Protein AF-A0A1E1KPU0-F1 (afdb_monomer)

Secondary structure (DSSP, 8-state):
--PPPTTSSPEE-GGGS---SSEE-TTSHHHHTT---PPPHHHHHHHHT--S--SSPPPEEEGGGTEEEESSS--SEEEEETTEEEEEEE---S--HHHHTTT--HHHHHHHHHHHHHHHHHHHH-EE-TTS--BSBTTTB----GGGTT---PPBSSHHHHHHHHHHHHTT-

Foldseek 3Di:
DDDDDLVPQAEDDLVPDDDDQKDAQCVDPLNVVPDDDDDDPVSQCVQQVDPDPDVFRPWGDDVVSQKIKGQDDDANMWHDDDPGIIGIDGNDPDDDCVVCVVVDDPVVVVVVVVVVVVVVVSVVSHDYDPVQDWADPSVQAHHCDPVCVPPHDGIGRDDVVVVVVVVVVVVVD

Radius of gyration: 20.0 Å; Cα contacts (8 Å, |Δi|>4): 164; chains: 1; bounding box: 39×50×46 Å

pLDDT: mean 76.37, std 12.46, range [38.19, 97.0]

Structure (mmCIF, N/CA/C/O backbone):
data_AF-A0A1E1KPU0-F1
#
_entry.id   AF-A0A1E1KPU0-F1
#
loop_
_atom_site.group_PDB
_atom_site.id
_atom_site.type_symbol
_atom_site.label_atom_id
_atom_site.label_alt_id
_atom_site.label_comp_id
_atom_site.label_asym_id
_atom_site.label_entity_id
_atom_site.label_seq_id
_atom_site.pdbx_PDB_ins_code
_atom_site.Cartn_x
_atom_site.Cartn_y
_atom_site.Cartn_z
_atom_site.occupancy
_atom_site.B_iso_or_equiv
_atom_site.auth_seq_id
_atom_site.auth_comp_id
_atom_site.auth_asym_id
_atom_site.auth_atom_id
_atom_site.pdbx_PDB_model_num
ATOM 1 N N . MET A 1 1 ? -1.747 28.984 -9.959 1.00 38.19 1 MET A N 1
ATOM 2 C CA . MET A 1 1 ? -1.905 27.692 -9.262 1.00 38.19 1 MET A CA 1
ATOM 3 C C . MET A 1 1 ? -2.809 27.941 -8.073 1.00 38.19 1 MET A C 1
ATOM 5 O O . MET A 1 1 ? -2.359 28.481 -7.074 1.00 38.19 1 MET A O 1
ATOM 9 N N . SER A 1 2 ? -4.104 27.709 -8.256 1.00 44.03 2 SER A N 1
ATOM 10 C CA . SER A 1 2 ? -5.133 27.865 -7.229 1.00 44.03 2 SER A CA 1
ATOM 11 C C . SER A 1 2 ? -5.013 26.704 -6.245 1.00 44.03 2 SER A C 1
ATOM 13 O O . SER A 1 2 ? -5.314 25.570 -6.609 1.00 44.03 2 SER A O 1
ATOM 15 N N . GLY A 1 3 ? -4.507 26.974 -5.041 1.00 47.03 3 GLY A N 1
ATOM 16 C CA . GLY A 1 3 ? -4.603 26.023 -3.937 1.00 47.03 3 GLY A CA 1
ATOM 17 C C . GLY A 1 3 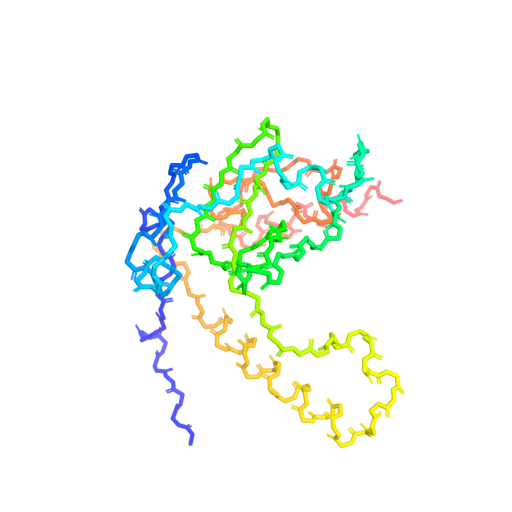? -6.076 25.802 -3.610 1.00 47.03 3 GLY A C 1
ATOM 18 O O . GLY A 1 3 ? -6.834 26.770 -3.558 1.00 47.03 3 GLY A O 1
ATOM 19 N N . LEU A 1 4 ? -6.480 24.542 -3.461 1.00 49.47 4 LEU A N 1
ATOM 20 C CA . LEU A 1 4 ? -7.796 24.199 -2.929 1.00 49.47 4 LEU A CA 1
ATOM 21 C C . LEU A 1 4 ? -7.944 24.852 -1.547 1.00 49.47 4 LEU A C 1
ATOM 23 O O . LEU A 1 4 ? -7.010 24.824 -0.742 1.00 49.47 4 LEU A O 1
ATOM 27 N N . ASP A 1 5 ? -9.091 25.482 -1.304 1.00 53.84 5 ASP A N 1
ATOM 28 C CA . ASP A 1 5 ? -9.437 26.065 -0.008 1.00 53.84 5 ASP A CA 1
ATOM 29 C C . ASP A 1 5 ? -9.376 24.945 1.058 1.00 53.84 5 ASP A C 1
ATOM 31 O O . ASP A 1 5 ? -9.842 23.835 0.786 1.00 53.84 5 ASP A O 1
ATOM 35 N N . PRO A 1 6 ? -8.802 25.151 2.261 1.00 54.22 6 PRO A N 1
ATOM 36 C CA . PRO A 1 6 ? -8.731 24.116 3.299 1.00 54.22 6 PRO A CA 1
ATOM 37 C C . PRO A 1 6 ? -10.072 23.455 3.673 1.00 54.22 6 PRO A C 1
ATOM 39 O O . PRO A 1 6 ? -10.069 22.398 4.310 1.00 54.22 6 PRO A O 1
ATOM 42 N N . GLN A 1 7 ? -11.205 24.071 3.317 1.00 58.50 7 GLN A N 1
ATOM 43 C CA . GLN A 1 7 ? -12.557 23.516 3.461 1.00 58.50 7 GLN A CA 1
ATOM 44 C C . GLN A 1 7 ? -12.932 22.476 2.382 1.00 58.50 7 GLN A C 1
ATOM 46 O O . GLN A 1 7 ? -13.792 21.646 2.648 1.00 58.50 7 GLN A O 1
ATOM 51 N N . ASP A 1 8 ? -12.259 22.454 1.226 1.00 68.25 8 ASP A N 1
ATOM 52 C CA . ASP A 1 8 ? -12.560 21.559 0.089 1.00 68.25 8 ASP A CA 1
ATOM 53 C C . ASP A 1 8 ? -11.699 20.282 0.059 1.00 68.25 8 ASP A C 1
ATOM 55 O O . ASP A 1 8 ? -11.773 19.476 -0.870 1.00 68.25 8 ASP A O 1
ATOM 59 N N . SER A 1 9 ? -10.845 20.080 1.063 1.00 74.00 9 SER A N 1
ATOM 60 C CA . SER A 1 9 ? -10.018 18.875 1.147 1.00 74.00 9 SER A CA 1
ATOM 61 C C . SER A 1 9 ? -10.877 17.631 1.423 1.00 74.00 9 SER A C 1
ATOM 63 O O . SER A 1 9 ? -11.695 17.663 2.345 1.00 74.00 9 SER A O 1
ATOM 65 N N . PRO A 1 10 ? -10.680 16.518 0.691 1.00 82.81 10 PRO A N 1
ATOM 66 C CA . PRO A 1 10 ? -11.481 15.316 0.878 1.00 82.81 10 PRO A CA 1
ATOM 67 C C . PRO A 1 10 ? -11.325 14.760 2.298 1.00 82.81 10 PRO A C 1
ATOM 69 O O . PRO A 1 10 ? -10.209 14.562 2.796 1.00 82.81 10 PRO A O 1
ATOM 72 N N . LEU A 1 11 ? -12.465 14.501 2.940 1.00 84.06 11 LEU A N 1
ATOM 73 C CA . LEU A 1 11 ? -12.522 13.849 4.240 1.00 84.06 11 LEU A CA 1
ATOM 74 C C . LEU A 1 11 ? -12.368 12.340 4.070 1.00 84.06 11 LEU A C 1
ATOM 76 O O . LEU A 1 11 ? -13.003 11.719 3.220 1.00 84.06 11 LEU A O 1
ATOM 80 N N . LEU A 1 12 ? -11.523 11.749 4.905 1.00 80.38 12 LEU A N 1
ATOM 81 C CA . LEU A 1 12 ? -11.397 10.309 5.040 1.00 80.38 12 LEU A CA 1
ATOM 82 C C . LEU A 1 12 ? -12.239 9.867 6.235 1.00 80.38 12 LEU A C 1
ATOM 84 O O . LEU A 1 12 ? -11.812 10.026 7.378 1.00 80.38 12 LEU A O 1
ATOM 88 N N . ILE A 1 13 ? -13.419 9.313 5.961 1.00 80.12 13 ILE A N 1
ATOM 89 C CA . ILE A 1 13 ? -14.349 8.817 6.979 1.00 80.12 13 ILE A CA 1
ATOM 90 C C . ILE A 1 13 ? -14.197 7.289 7.055 1.00 80.12 13 ILE A C 1
ATOM 92 O O . ILE A 1 13 ? -14.563 6.598 6.102 1.00 80.12 13 ILE A O 1
ATOM 96 N N . PRO A 1 14 ? -13.632 6.727 8.143 1.00 75.75 14 PRO A N 1
ATOM 97 C CA . PRO A 1 14 ? -13.406 5.285 8.254 1.00 75.75 14 PRO A CA 1
ATOM 98 C C . PRO A 1 14 ? -14.677 4.446 8.112 1.00 75.75 14 PRO A C 1
ATOM 100 O O . PRO A 1 14 ? -14.619 3.362 7.541 1.00 75.75 14 PRO A O 1
ATOM 103 N N . ASP A 1 15 ? -15.816 4.964 8.573 1.00 77.12 15 ASP A N 1
ATOM 104 C CA . ASP A 1 15 ? -17.107 4.268 8.532 1.00 77.12 15 ASP A CA 1
ATOM 105 C C . ASP A 1 15 ? -17.671 4.118 7.111 1.00 77.12 15 ASP A C 1
ATOM 107 O O . ASP A 1 15 ? -18.485 3.232 6.854 1.00 77.12 15 ASP A O 1
ATOM 111 N N . GLU A 1 16 ? -17.214 4.942 6.165 1.00 79.25 16 GLU A N 1
ATOM 112 C CA . GLU A 1 16 ? -17.554 4.805 4.744 1.00 79.25 16 GLU A CA 1
ATOM 113 C C . GLU A 1 16 ? -16.692 3.747 4.042 1.00 79.25 16 GLU A C 1
ATOM 115 O O . GLU A 1 16 ? -16.936 3.393 2.884 1.00 79.25 16 GLU A O 1
ATOM 120 N N . LEU A 1 17 ? -15.669 3.219 4.724 1.00 78.00 17 LEU A N 1
ATOM 121 C CA . LEU A 1 17 ? -14.845 2.160 4.173 1.00 78.00 17 LEU A CA 1
ATOM 122 C C . LEU A 1 17 ? -15.550 0.810 4.306 1.00 78.00 17 LEU A C 1
ATOM 124 O O . LEU A 1 17 ? -16.115 0.486 5.352 1.00 78.00 17 LEU A O 1
ATOM 128 N N . PRO A 1 18 ? -15.459 -0.048 3.282 1.00 77.81 18 PRO A N 1
ATOM 129 C CA . PRO A 1 18 ? -16.038 -1.373 3.386 1.00 77.81 18 PRO A CA 1
ATOM 130 C C . PRO A 1 18 ? -15.309 -2.193 4.469 1.00 77.81 18 PRO A C 1
ATOM 132 O O . PRO A 1 18 ? -14.077 -2.237 4.495 1.00 77.81 18 PRO A O 1
ATOM 135 N N . SER A 1 19 ? -16.068 -2.839 5.360 1.00 75.81 19 SER A N 1
ATOM 136 C CA . SER A 1 19 ? -15.556 -3.436 6.608 1.00 75.81 19 SER A CA 1
ATOM 137 C C . SER A 1 19 ? -15.636 -4.965 6.684 1.00 75.81 19 SER A C 1
ATOM 139 O O . SER A 1 19 ? -15.102 -5.561 7.617 1.00 75.81 19 SER A O 1
ATOM 141 N N . ALA A 1 20 ? -16.285 -5.622 5.720 1.00 79.38 20 ALA A N 1
ATOM 142 C CA . ALA A 1 20 ? -16.424 -7.075 5.725 1.00 79.38 20 ALA A CA 1
ATOM 143 C C . ALA A 1 20 ? -15.082 -7.795 5.485 1.00 79.38 20 ALA A C 1
ATOM 145 O O . ALA A 1 20 ? -14.219 -7.323 4.741 1.00 79.38 20 ALA A O 1
ATOM 146 N N . ASP A 1 21 ? -14.934 -8.985 6.077 1.00 73.62 21 ASP A N 1
ATOM 147 C CA . ASP A 1 21 ? -13.731 -9.826 5.944 1.00 73.62 21 ASP A CA 1
ATOM 148 C C . ASP A 1 21 ? -13.441 -10.233 4.493 1.00 73.62 21 ASP A C 1
ATOM 150 O O . ASP A 1 21 ? -12.287 -10.449 4.117 1.00 73.62 21 ASP A O 1
ATOM 154 N N . ASN A 1 22 ? -14.493 -10.330 3.678 1.00 78.44 22 ASN A N 1
ATOM 155 C CA . ASN A 1 22 ? -14.416 -10.672 2.267 1.00 78.44 22 ASN A CA 1
ATOM 156 C C . ASN A 1 22 ? -15.317 -9.730 1.477 1.00 78.44 22 ASN A C 1
ATOM 158 O O . ASN A 1 22 ? -16.516 -9.652 1.745 1.00 78.44 22 ASN A O 1
ATOM 162 N N . ILE A 1 23 ? -14.749 -9.037 0.494 1.00 82.00 23 ILE A N 1
ATOM 163 C CA . ILE A 1 23 ? -15.488 -8.106 -0.360 1.00 82.00 23 ILE A CA 1
ATOM 164 C C . ILE A 1 23 ? -15.066 -8.309 -1.799 1.00 82.00 23 ILE A C 1
ATOM 166 O O . ILE A 1 23 ? -13.885 -8.472 -2.094 1.00 82.00 23 ILE A O 1
ATOM 170 N N . THR A 1 24 ? -16.047 -8.285 -2.695 1.00 81.50 24 THR A N 1
ATOM 171 C CA . THR A 1 24 ? -15.839 -8.311 -4.140 1.00 81.50 24 THR A CA 1
ATOM 172 C C . THR A 1 24 ? -16.589 -7.144 -4.763 1.00 81.50 24 THR A C 1
ATOM 174 O O . THR A 1 24 ? -17.798 -7.019 -4.579 1.00 81.50 24 THR A O 1
ATOM 177 N N . PHE A 1 25 ? -15.879 -6.301 -5.507 1.00 82.12 25 PHE A N 1
ATOM 178 C CA . PHE A 1 25 ? -16.462 -5.175 -6.232 1.00 82.12 25 PHE A CA 1
ATOM 179 C C . PHE A 1 25 ? -16.861 -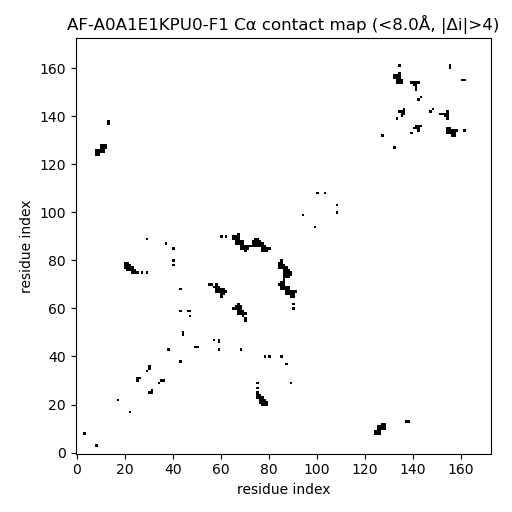5.641 -7.636 1.00 82.12 25 PHE A C 1
ATOM 181 O O . PHE A 1 25 ? -16.078 -5.570 -8.589 1.00 82.12 25 PHE A O 1
ATOM 188 N N . LEU A 1 26 ? -18.066 -6.208 -7.739 1.00 82.94 26 LEU A N 1
ATOM 189 C CA . LEU A 1 26 ? -18.598 -6.818 -8.968 1.00 82.94 26 LEU A CA 1
ATOM 190 C C . LEU A 1 26 ? -18.837 -5.809 -10.103 1.00 82.94 26 LEU A C 1
ATOM 192 O O . LEU A 1 26 ? -18.947 -6.193 -11.262 1.00 82.94 26 LEU A O 1
ATOM 196 N N . ASP A 1 27 ? -18.898 -4.524 -9.776 1.00 79.75 27 ASP A N 1
ATOM 197 C CA . ASP A 1 27 ? -19.019 -3.399 -10.702 1.00 79.75 27 ASP A CA 1
ATOM 198 C C . ASP A 1 27 ? -17.686 -3.011 -11.370 1.00 79.75 27 ASP A C 1
ATOM 200 O O . ASP A 1 27 ? -17.655 -2.188 -12.285 1.00 79.75 27 ASP A O 1
ATOM 204 N N . THR A 1 28 ? -16.567 -3.614 -10.958 1.00 77.62 28 THR A N 1
ATOM 205 C CA . THR A 1 28 ? -15.254 -3.280 -11.516 1.00 77.62 28 THR A CA 1
ATOM 206 C C . THR A 1 28 ? -15.059 -3.781 -12.948 1.00 77.62 28 THR A C 1
ATOM 208 O O . THR A 1 28 ? -15.657 -4.757 -13.416 1.00 77.62 28 THR A O 1
ATOM 211 N N . SER A 1 29 ? -14.129 -3.133 -13.659 1.00 73.00 29 SER A N 1
ATOM 212 C CA . SER A 1 29 ? -13.742 -3.486 -15.032 1.00 73.00 29 SER A CA 1
ATOM 213 C C . SER A 1 29 ? -13.242 -4.930 -15.193 1.00 73.00 29 SER A C 1
ATOM 215 O O . SER A 1 29 ? -13.222 -5.451 -16.306 1.00 73.00 29 SER A O 1
ATOM 217 N N . PHE A 1 30 ? -12.848 -5.584 -14.095 1.00 75.56 30 PHE A N 1
ATOM 218 C CA . PHE A 1 30 ? -12.462 -6.991 -14.068 1.00 75.56 30 PHE A CA 1
ATOM 219 C C . PHE A 1 30 ? -13.648 -7.919 -14.379 1.00 75.56 30 PHE A C 1
ATOM 221 O O . PHE A 1 30 ? -13.536 -8.777 -15.253 1.00 75.56 30 PHE A O 1
ATOM 228 N N . PHE A 1 31 ? -14.791 -7.721 -13.713 1.00 80.19 31 PHE A N 1
ATOM 229 C CA . PHE A 1 31 ? -15.972 -8.586 -13.847 1.00 80.19 31 PHE A CA 1
ATOM 230 C C . PHE A 1 31 ? -16.796 -8.266 -15.094 1.00 80.19 31 PHE A C 1
ATOM 232 O O . PHE A 1 31 ? -17.352 -9.163 -15.726 1.00 80.19 31 PHE A O 1
ATOM 239 N N . THR A 1 32 ? -16.807 -7.001 -15.519 1.00 76.44 32 THR A N 1
ATOM 240 C CA . THR A 1 32 ? -17.510 -6.581 -16.744 1.00 76.44 32 THR A CA 1
ATOM 241 C C . THR A 1 32 ? -16.857 -7.102 -18.032 1.00 76.44 32 THR A C 1
ATOM 243 O O . THR A 1 32 ? -17.510 -7.140 -19.070 1.00 76.44 32 THR A O 1
ATOM 246 N N . LYS A 1 33 ? -15.600 -7.572 -17.981 1.00 72.50 33 LYS A N 1
ATOM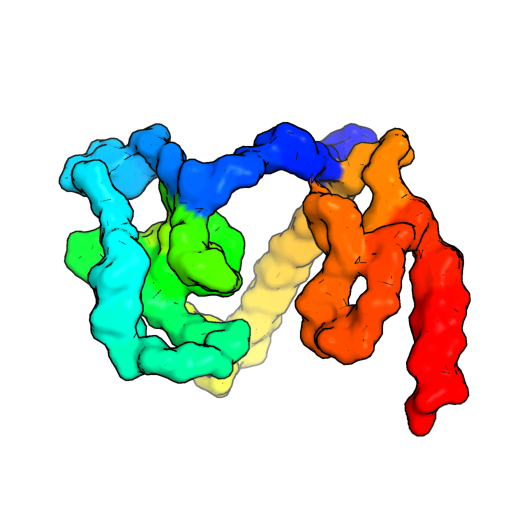 247 C CA . LYS A 1 33 ? -14.859 -8.157 -19.117 1.00 72.50 33 LYS A CA 1
ATOM 248 C C . LYS A 1 33 ? -14.903 -9.700 -19.166 1.00 72.50 33 LYS A C 1
ATOM 250 O O . LYS A 1 33 ? -13.942 -10.320 -19.614 1.00 72.50 33 LYS A O 1
ATOM 255 N N . HIS A 1 34 ? -16.011 -10.314 -18.737 1.00 60.50 34 HIS A N 1
ATOM 256 C CA . HIS A 1 34 ? -16.265 -11.771 -18.767 1.00 60.50 34 HIS A CA 1
ATOM 257 C C . HIS A 1 34 ? -15.373 -12.632 -17.850 1.00 60.50 34 HIS A C 1
ATOM 259 O O . HIS A 1 34 ? -14.959 -13.727 -18.230 1.00 60.50 34 HIS A O 1
ATOM 265 N N . ARG A 1 35 ? -15.079 -12.176 -16.626 1.00 70.06 35 ARG A N 1
ATOM 266 C CA . ARG A 1 35 ? -14.407 -13.007 -15.610 1.00 70.06 35 ARG A CA 1
ATOM 267 C C . ARG A 1 35 ? -15.362 -13.318 -14.465 1.00 70.06 35 ARG A C 1
ATOM 269 O O . ARG A 1 35 ? -15.886 -12.408 -13.837 1.00 70.06 35 ARG A O 1
ATOM 276 N N . GLU A 1 36 ? -15.581 -14.607 -14.209 1.00 74.19 36 GLU A N 1
ATOM 277 C CA . GLU A 1 36 ? -16.626 -15.075 -13.284 1.00 74.19 36 GLU A CA 1
ATOM 278 C C . GLU A 1 36 ? -16.210 -15.015 -11.810 1.00 74.19 36 GLU A C 1
ATOM 280 O O . GLU A 1 36 ? -17.057 -14.855 -10.935 1.00 74.19 36 GLU A O 1
ATOM 285 N N . ARG A 1 37 ? -14.908 -15.140 -11.514 1.00 83.19 37 ARG A N 1
ATOM 286 C CA . ARG A 1 37 ? -14.402 -15.157 -10.136 1.00 83.19 37 ARG A CA 1
ATOM 287 C C . ARG A 1 37 ? -12.949 -14.710 -10.022 1.00 83.19 37 ARG A C 1
ATOM 289 O O . ARG A 1 37 ? -12.165 -14.833 -10.963 1.00 83.19 37 ARG A O 1
ATOM 296 N N . LEU A 1 38 ? -12.595 -14.239 -8.831 1.00 84.00 38 LEU A N 1
ATOM 297 C CA . LEU A 1 38 ? -11.207 -14.051 -8.415 1.00 84.00 38 LEU A CA 1
ATOM 298 C C . LEU A 1 38 ? -10.562 -15.422 -8.108 1.00 84.00 38 LEU A C 1
ATOM 300 O O . LEU A 1 38 ? -11.283 -16.375 -7.780 1.00 84.00 38 LEU A O 1
ATOM 304 N N . PRO A 1 39 ? -9.227 -15.553 -8.219 1.00 84.38 39 PRO A N 1
ATOM 305 C CA . PRO A 1 39 ? -8.511 -16.723 -7.719 1.00 84.38 39 PRO A CA 1
ATOM 306 C C . PRO A 1 39 ? -8.811 -16.965 -6.243 1.00 84.38 39 PRO A C 1
ATOM 308 O O . PRO A 1 39 ? -8.996 -16.026 -5.480 1.00 84.38 39 PRO A O 1
ATOM 311 N N . THR A 1 40 ? -8.841 -18.221 -5.832 1.00 83.81 40 THR A N 1
ATOM 312 C CA . THR A 1 40 ? -8.983 -18.608 -4.430 1.00 83.81 40 THR A CA 1
ATOM 313 C C . THR A 1 40 ? -7.654 -18.447 -3.685 1.00 83.81 40 THR A C 1
ATOM 315 O O . THR A 1 40 ? -6.584 -18.496 -4.300 1.00 83.81 40 THR A O 1
ATOM 318 N N . PRO A 1 41 ? -7.675 -18.342 -2.344 1.00 80.06 41 PRO A N 1
ATOM 319 C CA . PRO A 1 41 ? -6.449 -18.350 -1.550 1.00 80.06 41 PRO A CA 1
ATOM 320 C C . PRO A 1 41 ? -5.546 -19.563 -1.810 1.00 80.06 41 PRO A C 1
ATOM 322 O O . PRO A 1 41 ? -4.326 -19.431 -1.788 1.00 80.06 41 PRO A O 1
ATOM 325 N N . ALA A 1 42 ? -6.128 -20.734 -2.093 1.00 80.62 42 ALA A N 1
ATOM 326 C CA . ALA A 1 42 ? -5.377 -21.943 -2.427 1.00 80.62 42 ALA A CA 1
ATOM 327 C C . ALA A 1 42 ? -4.628 -21.806 -3.765 1.00 80.62 42 ALA A C 1
ATOM 329 O O . ALA A 1 42 ? -3.426 -22.051 -3.803 1.00 80.62 42 ALA A O 1
ATOM 330 N N . GLU A 1 43 ? -5.304 -21.326 -4.817 1.00 83.19 43 GLU A N 1
ATOM 331 C CA . GLU A 1 43 ? -4.692 -21.054 -6.131 1.00 83.19 43 GLU A CA 1
ATOM 332 C C . GLU A 1 43 ? -3.567 -20.003 -6.018 1.00 83.19 43 GLU A C 1
ATOM 334 O O . GLU A 1 43 ? -2.531 -20.117 -6.669 1.00 83.19 43 GLU A O 1
ATOM 339 N N . ILE A 1 44 ? -3.729 -18.995 -5.150 1.00 80.62 44 ILE A N 1
ATOM 340 C CA . ILE A 1 44 ? -2.686 -17.992 -4.879 1.00 80.62 44 ILE A CA 1
ATOM 341 C C . ILE A 1 44 ? -1.496 -18.600 -4.143 1.00 80.62 44 ILE A C 1
ATOM 343 O O . ILE A 1 44 ? -0.358 -18.288 -4.483 1.00 80.62 44 ILE A O 1
ATOM 347 N N . ARG A 1 45 ? -1.732 -19.447 -3.135 1.00 75.06 45 ARG A N 1
ATOM 348 C CA . ARG A 1 45 ? -0.657 -20.112 -2.384 1.00 75.06 45 ARG A CA 1
ATOM 349 C C . ARG A 1 45 ? 0.165 -21.037 -3.277 1.00 75.06 45 ARG A C 1
ATOM 351 O O . ARG A 1 45 ? 1.389 -21.012 -3.188 1.00 75.06 45 ARG A O 1
ATOM 358 N N . GLU A 1 46 ? -0.498 -21.787 -4.152 1.00 81.62 46 GLU A N 1
ATOM 359 C CA . GLU A 1 46 ? 0.158 -22.628 -5.155 1.00 81.62 46 GLU A CA 1
ATOM 360 C C . GLU A 1 46 ? 1.008 -21.785 -6.116 1.00 81.62 46 GLU A C 1
ATOM 362 O O . GLU A 1 46 ? 2.197 -22.051 -6.280 1.00 81.62 46 GLU A O 1
ATOM 367 N N . ALA A 1 47 ? 0.443 -20.705 -6.667 1.00 80.44 47 ALA A N 1
ATOM 368 C CA . ALA A 1 47 ? 1.157 -19.805 -7.574 1.00 80.44 47 ALA A CA 1
ATOM 369 C C . ALA A 1 47 ? 2.298 -19.018 -6.897 1.00 80.44 47 ALA A C 1
ATOM 371 O O . ALA A 1 47 ? 3.269 -18.653 -7.557 1.00 80.44 47 ALA A O 1
ATOM 372 N N . ALA A 1 48 ? 2.202 -18.752 -5.590 1.00 75.31 48 ALA A N 1
ATOM 373 C CA . ALA A 1 48 ? 3.245 -18.074 -4.826 1.00 75.31 48 ALA A CA 1
ATOM 374 C C . ALA A 1 48 ? 4.477 -18.960 -4.594 1.00 75.31 48 ALA A C 1
ATOM 376 O O . ALA A 1 48 ? 5.574 -18.428 -4.474 1.00 75.31 48 ALA A O 1
ATOM 377 N N . GLY A 1 49 ? 4.314 -20.284 -4.485 1.00 69.88 49 GLY A N 1
ATOM 378 C CA . GLY A 1 49 ? 5.424 -21.221 -4.278 1.00 69.88 49 GLY A CA 1
ATOM 379 C C . GLY A 1 49 ? 6.152 -21.111 -2.926 1.00 69.88 49 GLY A C 1
ATOM 380 O O . GLY A 1 49 ? 7.245 -21.656 -2.788 1.00 69.88 49 GLY A O 1
ATOM 381 N N . PHE A 1 50 ? 5.586 -20.426 -1.920 1.00 66.12 50 PHE A N 1
ATOM 382 C CA . PHE A 1 50 ? 6.224 -20.238 -0.606 1.00 66.12 50 PHE A CA 1
ATOM 383 C C . PHE A 1 50 ? 5.301 -20.624 0.564 1.00 66.12 50 PHE A C 1
ATOM 385 O O . PHE A 1 50 ? 4.234 -20.040 0.747 1.00 66.12 50 PHE A O 1
ATOM 392 N N . GLU A 1 51 ? 5.759 -21.544 1.423 1.00 55.97 51 GLU A N 1
ATOM 393 C CA . GLU A 1 51 ? 5.039 -22.005 2.630 1.00 55.97 51 GLU A CA 1
ATOM 394 C C . GLU A 1 51 ? 5.430 -21.251 3.927 1.00 55.97 51 GLU A C 1
ATOM 396 O O . GLU A 1 51 ? 4.930 -21.545 5.012 1.00 55.97 51 GLU A O 1
ATOM 401 N N . GLY A 1 52 ? 6.315 -20.249 3.849 1.00 56.66 52 GLY A N 1
ATOM 402 C CA . GLY A 1 52 ? 6.894 -19.571 5.020 1.00 56.66 52 GLY A CA 1
ATOM 403 C C . GLY A 1 52 ? 6.151 -18.324 5.540 1.00 56.66 52 GLY A C 1
ATOM 404 O O . GLY A 1 52 ? 5.333 -17.701 4.856 1.00 56.66 52 GLY A O 1
ATOM 405 N N . LYS A 1 53 ? 6.505 -17.892 6.765 1.00 55.47 53 LYS A N 1
ATOM 406 C CA . LYS A 1 53 ? 6.159 -16.572 7.337 1.00 55.47 53 LYS A CA 1
ATOM 407 C C . LYS A 1 53 ? 7.063 -15.475 6.752 1.00 55.47 53 LYS A C 1
ATOM 409 O O . LYS A 1 53 ? 7.885 -14.899 7.455 1.00 55.47 53 LYS A O 1
ATOM 414 N N . ILE A 1 54 ? 6.941 -15.190 5.460 1.00 56.59 54 ILE A N 1
ATOM 415 C CA . ILE A 1 54 ? 7.593 -14.008 4.882 1.00 56.59 54 ILE A CA 1
ATOM 416 C C . ILE A 1 54 ? 6.725 -12.794 5.219 1.00 56.59 54 ILE A C 1
ATOM 418 O O . ILE A 1 54 ? 5.544 -12.764 4.875 1.00 56.59 54 ILE A O 1
ATOM 422 N N . TRP A 1 55 ? 7.303 -11.801 5.900 1.00 49.81 55 TRP A N 1
ATOM 423 C CA . TRP A 1 55 ? 6.579 -10.613 6.374 1.00 49.81 55 TRP A CA 1
ATOM 424 C C . TRP A 1 55 ? 6.053 -9.724 5.228 1.00 49.81 55 TRP A C 1
ATOM 426 O O . TRP A 1 55 ? 5.180 -8.892 5.446 1.00 49.81 55 TRP A O 1
ATOM 436 N N . ARG A 1 56 ? 6.527 -9.934 3.992 1.00 57.44 56 ARG A N 1
ATOM 437 C CA . ARG A 1 56 ? 6.028 -9.321 2.749 1.00 57.44 56 ARG A CA 1
ATOM 438 C C . ARG A 1 56 ? 6.273 -10.271 1.572 1.00 57.44 56 ARG A C 1
ATOM 440 O O . ARG A 1 56 ? 7.360 -10.239 0.999 1.00 57.44 56 ARG A O 1
ATOM 447 N N . PRO A 1 57 ? 5.333 -11.167 1.245 1.00 65.06 57 PRO A N 1
ATOM 448 C CA . PRO A 1 57 ? 5.526 -12.074 0.125 1.00 65.06 57 PRO A CA 1
ATOM 449 C C . PRO A 1 57 ? 5.597 -11.275 -1.188 1.00 65.06 57 PRO A C 1
ATOM 451 O O . PRO A 1 57 ? 4.923 -10.242 -1.303 1.00 65.06 57 PRO A O 1
ATOM 454 N N . PRO A 1 58 ? 6.387 -11.729 -2.177 1.00 69.00 58 PRO A N 1
ATOM 455 C CA . PRO A 1 58 ? 6.393 -11.110 -3.494 1.00 69.00 58 PRO A CA 1
ATOM 456 C C . PRO A 1 58 ? 4.974 -11.135 -4.094 1.00 69.00 58 PRO A C 1
ATOM 458 O O . PRO A 1 58 ? 4.235 -12.101 -3.876 1.00 69.00 58 PRO A O 1
ATOM 461 N N . PRO A 1 59 ? 4.557 -10.084 -4.822 1.00 75.69 59 PRO A N 1
ATOM 462 C CA . PRO A 1 59 ? 3.298 -10.090 -5.556 1.00 75.69 59 PRO A CA 1
ATOM 463 C C . PRO A 1 59 ? 3.170 -11.310 -6.471 1.00 75.69 59 PRO A C 1
ATOM 465 O O . PRO A 1 59 ? 4.115 -11.652 -7.178 1.00 75.69 59 PRO A O 1
ATOM 468 N N . VAL A 1 60 ? 1.986 -11.919 -6.504 1.00 82.75 60 VAL A N 1
ATOM 469 C CA . VAL A 1 60 ? 1.696 -13.050 -7.393 1.00 82.75 60 VAL A CA 1
ATOM 470 C C . VAL A 1 60 ? 0.996 -12.525 -8.635 1.00 82.75 60 VAL A C 1
ATOM 472 O O . VAL A 1 60 ? -0.043 -11.870 -8.534 1.00 82.75 60 VAL A O 1
ATOM 475 N N . SER A 1 61 ? 1.549 -12.792 -9.814 1.00 82.81 61 SER A N 1
ATOM 476 C CA . SER A 1 61 ? 0.930 -12.419 -11.083 1.00 82.81 61 SER A CA 1
ATOM 477 C C . SER A 1 61 ? 0.122 -13.582 -11.661 1.00 82.81 61 SER A C 1
ATOM 479 O O . SER A 1 61 ? 0.555 -14.730 -11.673 1.00 82.81 61 SER A O 1
ATOM 481 N N . PHE A 1 62 ? -1.053 -13.264 -12.196 1.00 81.69 62 PHE A N 1
ATOM 482 C CA . PHE A 1 62 ? -1.875 -14.155 -13.008 1.00 81.69 62 PHE A CA 1
ATOM 483 C C . PHE A 1 62 ? -2.069 -13.502 -14.385 1.00 81.69 62 PHE A C 1
ATOM 485 O O . PHE A 1 62 ? -3.081 -12.830 -14.610 1.00 81.69 62 PHE A O 1
ATOM 492 N N . PRO A 1 63 ? -1.114 -13.662 -15.322 1.00 82.81 63 PRO A N 1
ATOM 493 C CA . PRO A 1 63 ? -1.175 -13.006 -16.631 1.00 82.81 63 PRO A CA 1
ATOM 494 C C . PRO A 1 63 ? -2.425 -13.378 -17.439 1.00 82.81 63 PRO A C 1
ATOM 496 O O . PRO A 1 63 ? -3.067 -12.508 -18.020 1.00 82.81 63 PRO A O 1
ATOM 499 N N . SER A 1 64 ? -2.852 -14.646 -17.388 1.00 79.88 64 SER A N 1
ATOM 500 C CA . SER A 1 64 ? -4.106 -15.112 -18.010 1.00 79.88 64 SER A CA 1
ATOM 501 C C . SER A 1 64 ? -5.347 -14.398 -17.460 1.00 79.88 64 SER A C 1
ATOM 503 O O . SER A 1 64 ? -6.370 -14.276 -18.146 1.00 79.88 64 SER A O 1
ATOM 505 N N . LEU A 1 65 ? -5.251 -13.881 -16.232 1.00 75.88 65 LEU A N 1
ATOM 506 C CA . LEU A 1 65 ? -6.295 -13.129 -15.549 1.00 75.88 65 LEU A CA 1
ATOM 507 C C . LEU A 1 65 ? -6.134 -11.606 -15.647 1.00 75.88 65 LEU A C 1
ATOM 509 O O . LEU A 1 65 ? -7.040 -10.883 -15.237 1.00 75.88 65 LEU A O 1
ATOM 513 N N . ASN A 1 66 ? -5.039 -11.113 -16.234 1.00 75.06 66 ASN A N 1
ATOM 514 C CA . ASN A 1 66 ? -4.615 -9.712 -16.146 1.00 75.06 66 ASN A CA 1
ATOM 515 C C . ASN A 1 66 ? -4.688 -9.170 -14.703 1.00 75.06 66 ASN A C 1
ATOM 517 O O . ASN A 1 66 ? -5.176 -8.070 -14.430 1.00 75.06 66 ASN A O 1
ATOM 521 N N . LEU A 1 67 ? -4.275 -10.011 -13.759 1.00 79.12 67 LEU A N 1
ATOM 522 C CA . LEU A 1 67 ? -4.480 -9.802 -12.336 1.00 79.12 67 LEU A CA 1
ATOM 523 C C . LEU A 1 67 ? -3.144 -9.910 -11.613 1.00 79.12 67 LEU A C 1
ATOM 525 O O . LEU A 1 67 ? -2.351 -10.809 -11.889 1.00 79.12 67 LEU A O 1
ATOM 529 N N . ILE A 1 68 ? -2.912 -9.011 -10.664 1.00 79.00 68 ILE A N 1
ATOM 530 C CA . ILE A 1 68 ? -1.836 -9.150 -9.690 1.00 79.00 68 ILE A CA 1
ATOM 531 C C . ILE A 1 68 ? -2.457 -9.206 -8.302 1.00 79.00 68 ILE A C 1
ATOM 533 O O . ILE A 1 68 ? -3.340 -8.421 -7.953 1.00 79.00 68 ILE A O 1
ATOM 537 N N . VAL A 1 69 ? -2.012 -10.165 -7.507 1.00 75.19 69 VAL A N 1
ATOM 538 C CA . VAL A 1 69 ? -2.396 -10.291 -6.109 1.00 75.19 69 VAL A CA 1
ATOM 539 C C . VAL A 1 69 ? -1.245 -9.740 -5.289 1.00 75.19 69 VAL A C 1
ATOM 541 O O . VAL A 1 69 ? -0.134 -10.274 -5.309 1.00 75.19 69 VAL A O 1
ATOM 544 N N . LYS A 1 70 ? -1.501 -8.629 -4.597 1.00 72.81 70 LYS A N 1
ATOM 545 C CA . LYS A 1 70 ? -0.554 -8.056 -3.639 1.00 72.81 70 LYS A CA 1
ATOM 546 C C . LYS A 1 70 ? -1.083 -8.228 -2.229 1.00 72.81 70 LYS A C 1
ATOM 548 O O . LYS A 1 70 ? -2.272 -8.399 -1.981 1.00 72.81 70 LYS A O 1
ATOM 553 N N . PHE A 1 71 ? -0.171 -8.067 -1.291 1.00 65.50 71 PHE A N 1
ATOM 554 C CA . PHE A 1 71 ? -0.474 -7.921 0.119 1.00 65.50 71 PHE A CA 1
ATOM 555 C C . PHE A 1 71 ? -0.470 -6.410 0.431 1.00 65.50 71 PHE A C 1
ATOM 557 O O . PHE A 1 71 ? 0.524 -5.873 0.904 1.00 65.50 71 PHE A O 1
ATOM 564 N N . GLY A 1 72 ? -1.524 -5.677 0.038 1.00 48.59 72 GLY A N 1
ATOM 565 C CA . GLY A 1 72 ? -1.648 -4.212 0.239 1.00 48.59 72 GLY A CA 1
ATOM 566 C C . GLY A 1 72 ? -2.587 -3.494 -0.757 1.00 48.59 72 GLY A C 1
ATOM 567 O O . GLY A 1 72 ? -2.866 -4.036 -1.819 1.00 48.59 72 GLY A O 1
ATOM 568 N N . ARG A 1 73 ? -3.108 -2.293 -0.419 1.00 39.84 73 ARG A N 1
ATOM 569 C CA . ARG A 1 73 ? -4.345 -1.668 -0.981 1.00 39.84 73 ARG A CA 1
ATOM 570 C C . ARG A 1 73 ? -4.246 -1.020 -2.386 1.00 39.84 73 ARG A C 1
ATOM 572 O O . ARG A 1 73 ? -3.612 0.015 -2.557 1.00 39.84 73 ARG A O 1
ATOM 579 N N . LYS A 1 74 ? -5.017 -1.581 -3.330 1.00 49.12 74 LYS A N 1
ATOM 580 C CA . LYS A 1 74 ? -5.944 -0.995 -4.346 1.00 49.12 74 LYS A CA 1
ATOM 581 C C . LYS A 1 74 ? -6.696 -2.187 -4.941 1.00 49.12 74 LYS A C 1
ATOM 583 O O . LYS A 1 74 ? -6.035 -3.183 -5.175 1.00 49.12 74 LYS A O 1
ATOM 588 N N . VAL A 1 75 ? -8.028 -2.184 -5.051 1.00 55.81 75 VAL A N 1
ATOM 589 C CA . VAL A 1 75 ? -8.726 -3.457 -4.801 1.00 55.81 75 VAL A CA 1
ATOM 590 C C . VAL A 1 75 ? -9.942 -3.735 -5.701 1.00 55.81 75 VAL A C 1
ATOM 592 O O . VAL A 1 75 ? -10.908 -2.991 -5.661 1.00 55.81 75 VAL A O 1
ATOM 595 N N . TYR A 1 76 ? -9.920 -4.834 -6.464 1.00 62.44 76 TYR A N 1
ATOM 596 C CA . TYR A 1 76 ? -11.099 -5.487 -7.064 1.00 62.44 76 TYR A CA 1
ATOM 597 C C . TYR A 1 76 ? -11.878 -6.335 -6.050 1.00 62.44 76 TYR A C 1
ATOM 599 O O . TYR A 1 76 ? -13.062 -6.615 -6.219 1.00 62.44 76 TYR A O 1
ATOM 607 N N . GLY A 1 77 ? -11.211 -6.728 -4.975 1.00 72.38 77 GLY A N 1
ATOM 608 C CA . GLY A 1 77 ? -11.783 -7.405 -3.824 1.00 72.38 77 GLY A CA 1
ATOM 609 C C . GLY A 1 77 ? -10.682 -7.792 -2.844 1.00 72.38 77 GLY A C 1
ATOM 610 O O . GLY A 1 77 ? -9.496 -7.755 -3.183 1.00 72.38 77 GLY A O 1
ATOM 611 N N . TRP A 1 78 ? -11.039 -8.173 -1.632 1.00 80.88 78 TRP A N 1
ATOM 612 C CA . TRP A 1 78 ? -10.104 -8.809 -0.711 1.00 80.88 78 TRP A CA 1
ATOM 613 C C . TRP A 1 7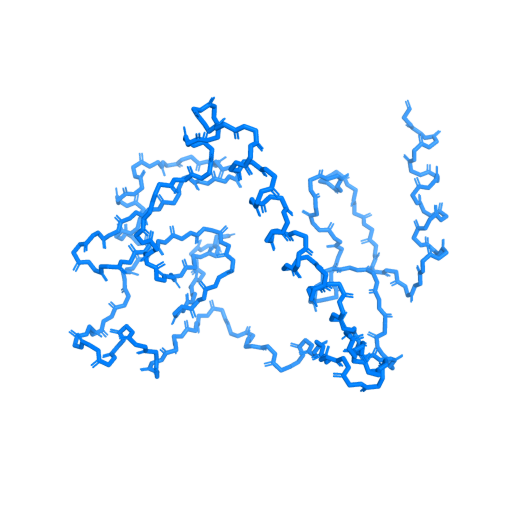8 ? -10.759 -10.004 -0.051 1.00 80.88 78 TRP A C 1
ATOM 615 O O . TRP A 1 78 ? -11.984 -10.083 0.041 1.00 80.88 78 TRP A O 1
ATOM 625 N N . CYS A 1 79 ? -9.930 -10.931 0.410 1.00 80.38 79 CYS A N 1
ATOM 626 C CA . CYS A 1 79 ? -10.386 -12.030 1.242 1.00 80.38 79 CYS A CA 1
ATOM 627 C C . CYS A 1 79 ? -9.384 -12.335 2.349 1.00 80.38 79 CYS A C 1
ATOM 629 O O . CYS A 1 79 ? -8.172 -12.148 2.186 1.00 80.38 79 CYS A O 1
ATOM 631 N N . ARG A 1 80 ? -9.898 -12.843 3.463 1.00 79.38 80 ARG A N 1
ATOM 632 C CA . ARG A 1 80 ? -9.097 -13.273 4.606 1.00 79.38 80 ARG A CA 1
ATOM 633 C C . ARG A 1 80 ? -8.814 -14.776 4.513 1.00 79.38 80 ARG A C 1
ATOM 635 O O . ARG A 1 80 ? -9.745 -15.567 4.410 1.00 79.38 80 ARG A O 1
ATOM 642 N N . ASP A 1 81 ? -7.539 -15.164 4.550 1.00 75.81 81 ASP A N 1
ATOM 643 C CA . ASP A 1 81 ? -7.072 -16.559 4.634 1.00 75.81 81 ASP A CA 1
ATOM 644 C C . ASP A 1 81 ? -6.253 -16.728 5.923 1.00 75.81 81 ASP A C 1
ATOM 646 O O . ASP A 1 81 ? -5.065 -16.393 5.985 1.00 75.81 81 ASP A O 1
ATOM 650 N N . GLY A 1 82 ? -6.920 -17.165 6.996 1.00 80.19 82 GLY A N 1
ATOM 651 C CA . GLY A 1 82 ? -6.351 -17.174 8.347 1.00 80.19 82 GLY A CA 1
ATOM 652 C C . GLY A 1 82 ? -5.941 -15.768 8.807 1.00 80.19 82 GLY A C 1
ATOM 653 O O . GLY A 1 82 ? -6.748 -14.842 8.807 1.00 80.19 82 GLY A O 1
ATOM 654 N N . GLU A 1 83 ? -4.666 -15.595 9.161 1.00 71.50 83 GLU A N 1
ATOM 655 C CA . GLU A 1 83 ? -4.090 -14.308 9.595 1.00 71.50 83 GLU A CA 1
ATOM 656 C C . GLU A 1 83 ? -3.689 -13.381 8.430 1.00 71.50 83 GLU A C 1
ATOM 658 O O . GLU A 1 83 ? -3.134 -12.305 8.650 1.00 71.50 83 GLU A O 1
ATOM 663 N N . LYS A 1 84 ? -3.908 -13.790 7.173 1.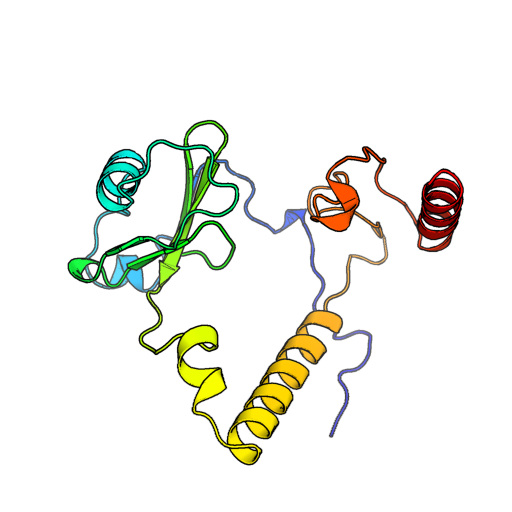00 66.75 84 LYS A N 1
ATOM 664 C CA . LYS A 1 84 ? -3.466 -13.041 5.989 1.00 66.75 84 LYS A CA 1
ATOM 665 C C . LYS A 1 84 ? -4.656 -12.425 5.256 1.00 66.75 84 LYS A C 1
ATOM 667 O O . LYS A 1 84 ? -5.636 -13.107 4.974 1.00 66.75 84 LYS A O 1
ATOM 672 N N . THR A 1 85 ? -4.532 -11.158 4.866 1.00 71.31 85 THR A N 1
ATOM 673 C CA . THR A 1 85 ? -5.468 -10.503 3.939 1.00 71.31 85 THR A CA 1
ATOM 674 C C . THR A 1 85 ? -4.869 -10.495 2.537 1.00 71.31 85 THR A C 1
ATOM 676 O O . THR A 1 85 ? -3.798 -9.926 2.315 1.00 71.31 85 THR A O 1
ATOM 679 N N . LEU A 1 86 ? -5.563 -11.121 1.589 1.00 73.44 86 LEU A N 1
ATOM 680 C CA . LEU A 1 86 ? -5.217 -11.131 0.169 1.00 73.44 86 LEU A CA 1
ATOM 681 C C . LEU A 1 86 ? -5.946 -9.990 -0.532 1.00 73.44 86 LEU A C 1
ATOM 683 O O . LEU A 1 86 ? -7.155 -9.843 -0.362 1.00 73.44 86 LEU A O 1
ATOM 687 N N . ILE A 1 87 ? -5.221 -9.187 -1.313 1.00 74.31 87 ILE A N 1
ATOM 688 C CA . ILE A 1 87 ? -5.780 -8.035 -2.021 1.00 74.31 87 ILE A CA 1
ATOM 689 C C . ILE A 1 87 ? -5.642 -8.248 -3.528 1.00 74.31 87 ILE A C 1
ATOM 691 O O . ILE A 1 87 ? -4.539 -8.342 -4.072 1.00 74.31 87 ILE A O 1
ATOM 695 N N . TYR A 1 88 ? -6.785 -8.305 -4.205 1.00 75.31 88 TYR A N 1
ATOM 696 C CA . TYR A 1 88 ? -6.872 -8.497 -5.647 1.00 75.31 88 TYR A CA 1
ATOM 697 C C . TYR A 1 88 ? -6.820 -7.146 -6.350 1.00 75.31 88 TYR A C 1
ATOM 699 O O . TYR A 1 88 ? -7.639 -6.286 -6.043 1.00 75.31 88 TYR A O 1
ATOM 707 N N . MET A 1 89 ? -5.907 -6.937 -7.299 1.00 76.44 89 MET A N 1
ATOM 708 C CA . MET A 1 89 ? -5.780 -5.655 -7.997 1.00 76.44 89 MET A CA 1
ATOM 709 C C . MET A 1 89 ? -5.448 -5.820 -9.476 1.00 76.44 89 MET A C 1
ATOM 711 O O . MET A 1 89 ? -4.986 -6.877 -9.908 1.00 76.44 89 MET A O 1
ATOM 715 N N . GLN A 1 90 ? -5.664 -4.762 -10.260 1.00 71.62 90 GLN A N 1
ATOM 716 C CA . GLN A 1 90 ? -5.272 -4.765 -11.667 1.00 71.62 90 GLN A CA 1
ATOM 717 C C . GLN A 1 90 ? -3.771 -4.999 -11.789 1.00 71.62 90 GLN A C 1
ATOM 719 O O . GLN A 1 90 ? -2.986 -4.317 -11.124 1.00 71.62 90 GLN A O 1
ATOM 724 N N . LEU A 1 91 ? -3.373 -5.932 -12.656 1.00 74.12 91 LEU A N 1
ATOM 725 C CA . LEU A 1 91 ? -1.984 -6.002 -13.082 1.00 74.12 91 LEU A CA 1
ATOM 726 C C . LEU A 1 91 ? -1.670 -4.722 -13.866 1.00 74.12 91 LEU A C 1
ATOM 728 O O . LEU A 1 91 ? -2.263 -4.458 -14.910 1.00 74.12 91 LEU A O 1
ATOM 732 N N . ILE A 1 92 ? -0.779 -3.901 -13.315 1.00 76.12 92 ILE A N 1
ATOM 733 C CA . ILE A 1 92 ? -0.262 -2.723 -14.008 1.00 76.12 92 ILE A CA 1
ATOM 734 C C . ILE A 1 92 ? 0.876 -3.216 -14.894 1.00 76.12 92 ILE A C 1
ATOM 736 O O . ILE A 1 92 ? 1.890 -3.687 -14.379 1.00 76.12 92 ILE A O 1
ATOM 740 N N . GLU A 1 93 ? 0.686 -3.140 -16.208 1.00 73.38 93 GLU A N 1
ATOM 741 C CA . GLU A 1 93 ? 1.743 -3.420 -17.177 1.00 73.38 93 GLU A CA 1
ATOM 742 C C . GLU A 1 93 ? 2.840 -2.356 -17.046 1.00 73.38 93 GLU A C 1
ATOM 744 O O . GLU A 1 93 ? 2.572 -1.159 -17.149 1.00 73.38 93 GLU A O 1
ATOM 749 N N . GLY A 1 94 ? 4.069 -2.790 -16.771 1.00 77.62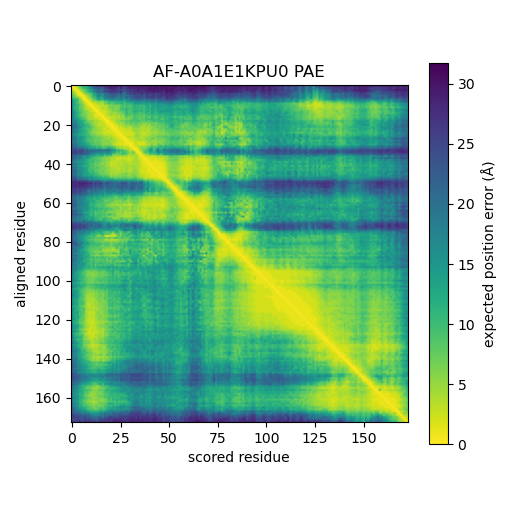 94 GLY A N 1
ATOM 750 C CA . GLY A 1 94 ? 5.219 -1.903 -16.624 1.00 77.62 94 GLY A CA 1
ATOM 751 C C . GLY A 1 94 ? 6.357 -2.536 -15.827 1.00 77.62 94 GLY A C 1
ATOM 752 O O . GLY A 1 94 ? 6.153 -3.490 -15.072 1.00 77.62 94 GLY A O 1
ATOM 753 N N . ALA A 1 95 ? 7.564 -1.997 -15.999 1.00 82.44 95 ALA A N 1
ATOM 754 C CA . ALA A 1 95 ? 8.712 -2.351 -15.175 1.00 82.44 95 ALA A CA 1
ATOM 755 C C . ALA A 1 95 ? 8.600 -1.704 -13.784 1.00 82.44 95 ALA A C 1
ATOM 757 O O . ALA A 1 95 ? 7.991 -0.644 -13.614 1.00 82.44 95 ALA A O 1
ATOM 758 N N . THR A 1 96 ? 9.162 -2.351 -12.762 1.00 84.81 96 THR A N 1
ATOM 759 C CA . THR A 1 96 ? 9.188 -1.769 -11.416 1.00 84.81 96 THR A CA 1
ATOM 760 C C . THR A 1 96 ? 10.212 -0.643 -11.356 1.00 84.81 96 THR A C 1
ATOM 762 O O . THR A 1 96 ? 11.268 -0.709 -11.984 1.00 84.81 96 THR A O 1
ATOM 765 N N . LEU A 1 97 ? 9.936 0.372 -10.533 1.00 86.81 97 LEU A N 1
ATOM 766 C CA . LEU A 1 97 ? 10.896 1.450 -10.312 1.00 86.81 97 LEU A CA 1
ATOM 767 C C . LEU A 1 97 ? 12.223 0.909 -9.763 1.00 86.81 97 LEU A C 1
ATOM 769 O O . LEU A 1 97 ? 13.273 1.354 -10.187 1.00 86.81 97 LEU A O 1
ATOM 773 N N . GLU A 1 98 ? 12.183 -0.091 -8.880 1.00 87.38 98 GLU A N 1
ATOM 774 C CA . GLU A 1 98 ? 13.380 -0.760 -8.349 1.00 87.38 98 GLU A CA 1
ATOM 775 C C . GLU A 1 98 ? 14.289 -1.327 -9.449 1.00 87.38 98 GLU A C 1
ATOM 777 O O . GLU A 1 98 ? 15.508 -1.200 -9.356 1.00 87.38 98 GLU A O 1
ATOM 782 N N . HIS A 1 99 ? 13.701 -1.929 -10.487 1.00 87.12 99 HIS A N 1
ATOM 783 C CA . HIS A 1 99 ? 14.454 -2.517 -11.590 1.00 87.12 99 HIS A CA 1
ATOM 784 C C . HIS A 1 99 ? 15.089 -1.450 -12.488 1.00 87.12 99 HIS A C 1
ATOM 786 O O . HIS A 1 99 ? 16.261 -1.558 -12.839 1.00 87.12 99 HIS A O 1
ATOM 792 N N . GLU A 1 100 ? 14.329 -0.411 -12.829 1.00 92.88 100 GLU A N 1
ATOM 793 C CA . GLU A 1 100 ? 14.740 0.600 -13.810 1.00 92.88 100 GLU A CA 1
ATOM 794 C C . GLU A 1 100 ? 15.591 1.731 -13.199 1.00 92.88 100 GLU A C 1
ATOM 796 O O . GLU A 1 100 ? 16.440 2.317 -13.871 1.00 92.88 100 GLU A O 1
ATOM 801 N N . TRP A 1 101 ? 15.429 2.031 -11.903 1.00 93.81 101 TRP A N 1
ATOM 802 C CA . TRP A 1 101 ? 16.080 3.168 -11.232 1.00 93.81 101 TRP A CA 1
ATOM 803 C C . TRP A 1 101 ? 17.607 3.240 -11.394 1.00 93.81 101 TRP A C 1
ATOM 805 O O . TRP A 1 101 ? 18.126 4.347 -11.567 1.00 93.81 101 TRP A O 1
ATOM 815 N N . PRO A 1 102 ? 18.379 2.133 -11.353 1.00 96.06 102 PRO A N 1
ATOM 816 C CA . PRO A 1 102 ? 19.825 2.200 -11.550 1.00 96.06 102 PRO A CA 1
ATOM 817 C C . PRO A 1 102 ? 20.226 2.691 -12.947 1.00 96.06 102 PRO A C 1
ATOM 819 O O . PRO A 1 102 ? 21.233 3.387 -13.063 1.00 96.06 102 PRO A O 1
ATOM 822 N N . ALA A 1 103 ? 19.442 2.357 -13.977 1.00 95.38 103 ALA A N 1
ATOM 823 C CA . ALA A 1 103 ? 19.730 2.676 -15.375 1.00 95.38 103 ALA A CA 1
ATOM 824 C C . ALA A 1 103 ? 19.224 4.064 -15.807 1.00 95.38 103 ALA A C 1
ATOM 826 O O . ALA A 1 103 ? 19.720 4.608 -16.791 1.00 95.38 103 ALA A O 1
ATOM 827 N N . MET A 1 104 ? 18.279 4.647 -15.063 1.00 95.88 104 MET A N 1
ATOM 828 C CA . MET A 1 104 ? 17.705 5.961 -15.363 1.00 95.88 104 MET A CA 1
ATOM 829 C C . MET A 1 104 ? 18.713 7.109 -15.225 1.00 95.88 104 MET A C 1
ATOM 831 O O . MET A 1 104 ? 19.492 7.172 -14.256 1.00 95.88 104 MET A O 1
ATOM 835 N N . ILE A 1 105 ? 18.619 8.071 -16.145 1.00 97.00 105 ILE A N 1
ATOM 836 C CA . ILE A 1 105 ? 19.382 9.324 -16.087 1.00 97.00 105 ILE A CA 1
ATOM 837 C C . ILE A 1 105 ? 18.826 10.263 -15.006 1.00 97.00 105 ILE A C 1
ATOM 839 O O . ILE A 1 105 ? 17.771 10.029 -14.409 1.00 97.00 105 ILE A O 1
ATOM 843 N N . VAL A 1 106 ? 19.568 11.327 -14.696 1.00 96.88 106 VAL A N 1
ATOM 844 C CA . VAL A 1 106 ? 19.222 12.251 -13.603 1.00 96.88 106 VAL A CA 1
ATOM 845 C C . VAL A 1 106 ? 17.908 12.977 -13.885 1.00 96.88 106 VAL A C 1
ATOM 847 O O . VAL A 1 106 ? 17.102 13.161 -12.974 1.00 96.88 106 VAL A O 1
ATOM 850 N N . GLU A 1 107 ? 17.675 13.344 -15.140 1.00 96.94 107 GLU A N 1
ATOM 851 C CA . GLU A 1 107 ? 16.478 14.036 -15.605 1.00 96.94 107 GLU A CA 1
ATOM 852 C C . GLU A 1 107 ? 15.224 13.169 -15.401 1.00 96.94 107 GLU A C 1
ATOM 854 O O . GLU A 1 107 ? 14.258 13.622 -14.791 1.00 96.94 107 GLU A O 1
ATOM 859 N N . GLU A 1 108 ? 15.272 11.890 -15.785 1.00 94.06 108 GLU A N 1
ATOM 860 C CA . GLU A 1 108 ? 14.176 10.929 -15.576 1.00 94.06 108 GLU A CA 1
ATOM 861 C C . GLU A 1 108 ? 13.878 10.729 -14.083 1.00 94.06 108 GLU A C 1
ATOM 863 O O . GLU A 1 108 ? 12.724 10.753 -13.650 1.00 94.06 108 GLU A O 1
ATOM 868 N N . LYS A 1 109 ? 14.924 10.596 -13.256 1.00 95.56 109 LYS A N 1
ATOM 869 C CA . LYS A 1 109 ? 14.773 10.497 -11.795 1.00 95.56 109 LYS A CA 1
ATOM 870 C C . LYS A 1 109 ? 14.118 11.743 -11.212 1.00 95.56 109 LYS A C 1
ATOM 872 O O . LYS A 1 109 ? 13.279 11.633 -10.317 1.00 95.56 109 LYS A O 1
ATOM 877 N N . TYR A 1 110 ? 14.492 12.924 -11.702 1.00 95.56 110 TYR A N 1
ATOM 878 C CA . TYR A 1 110 ? 13.913 14.189 -11.263 1.00 95.56 110 TYR A CA 1
ATOM 879 C C . TYR A 1 110 ? 12.424 14.283 -11.619 1.00 95.56 110 TYR A C 1
ATOM 881 O O . TYR A 1 110 ? 11.608 14.669 -10.775 1.00 95.56 110 TYR A O 1
ATOM 889 N N . GLU A 1 111 ? 12.045 13.876 -12.828 1.00 94.81 111 GLU A N 1
ATOM 890 C CA . GLU A 1 111 ? 10.644 13.822 -13.250 1.00 94.81 111 GLU A CA 1
ATOM 891 C C . GLU A 1 111 ? 9.824 12.856 -12.388 1.00 94.81 111 GLU A C 1
ATOM 893 O O . GLU A 1 111 ? 8.735 13.213 -11.930 1.00 94.81 111 GLU A O 1
ATOM 898 N N . ILE A 1 112 ? 10.358 11.671 -12.080 1.00 93.56 112 ILE A N 1
ATOM 899 C CA . ILE A 1 112 ? 9.695 10.706 -11.192 1.00 93.56 112 ILE A CA 1
ATOM 900 C C . ILE A 1 112 ? 9.519 11.289 -9.791 1.00 93.56 112 ILE A C 1
ATOM 902 O O . ILE A 1 112 ? 8.421 11.237 -9.234 1.00 93.56 112 ILE A O 1
ATOM 906 N N . CYS A 1 113 ? 10.562 11.900 -9.226 1.00 95.00 113 CYS A N 1
ATOM 907 C CA . CYS A 1 113 ? 10.474 12.592 -7.940 1.00 95.00 113 CYS A CA 1
ATOM 908 C C . CYS A 1 113 ? 9.407 13.695 -7.951 1.00 95.00 113 CYS A C 1
ATOM 910 O O . CYS A 1 113 ? 8.686 13.858 -6.967 1.00 95.00 113 CYS A O 1
ATOM 912 N N . THR A 1 114 ? 9.264 14.419 -9.061 1.00 94.19 114 THR A N 1
ATOM 913 C CA . THR A 1 114 ? 8.262 15.481 -9.226 1.00 94.19 114 THR A CA 1
ATOM 914 C C . THR A 1 114 ? 6.845 14.909 -9.240 1.00 94.19 114 THR A C 1
ATOM 916 O O . THR A 1 114 ? 5.965 15.406 -8.534 1.00 94.19 114 THR A O 1
ATOM 919 N N . GLN A 1 115 ? 6.623 13.817 -9.975 1.00 94.00 115 GLN A N 1
ATOM 920 C CA . GLN A 1 115 ? 5.335 13.120 -10.002 1.00 94.00 115 GLN A CA 1
ATOM 921 C C . GLN A 1 115 ? 4.974 12.547 -8.626 1.00 94.00 115 GLN A C 1
ATOM 923 O O . GLN A 1 115 ? 3.864 12.762 -8.139 1.00 94.00 115 GLN A O 1
ATOM 928 N N . LEU A 1 116 ? 5.922 11.878 -7.961 1.00 92.69 116 LEU A N 1
ATOM 929 C CA . LEU A 1 116 ? 5.736 11.350 -6.608 1.00 92.69 116 LEU A CA 1
ATOM 930 C C . LEU A 1 116 ? 5.440 12.463 -5.606 1.00 92.69 116 LEU A C 1
ATOM 932 O O . LEU A 1 116 ? 4.580 12.294 -4.745 1.00 92.69 116 LEU A O 1
ATOM 936 N N . HIS A 1 117 ? 6.110 13.609 -5.727 1.00 92.50 117 HIS A N 1
ATOM 937 C CA . HIS A 1 117 ? 5.837 14.765 -4.888 1.00 92.50 117 HIS A CA 1
ATOM 938 C C . HIS A 1 117 ? 4.398 15.257 -5.059 1.00 92.50 117 HIS A C 1
ATOM 940 O O . HIS A 1 117 ? 3.720 15.467 -4.058 1.00 92.50 117 HIS A O 1
ATOM 946 N N . GLY A 1 118 ? 3.912 15.381 -6.298 1.00 90.25 118 GLY A N 1
ATOM 947 C CA . GLY A 1 118 ? 2.520 15.745 -6.571 1.00 90.25 118 GLY A CA 1
ATOM 948 C C . GLY A 1 118 ? 1.528 14.749 -5.963 1.00 90.25 118 GLY A C 1
ATOM 949 O O . GLY A 1 118 ? 0.605 15.144 -5.260 1.00 90.25 118 GLY A O 1
ATOM 950 N N . MET A 1 119 ? 1.760 13.445 -6.137 1.00 88.31 119 MET A N 1
ATOM 951 C CA . MET A 1 119 ? 0.908 12.411 -5.533 1.00 88.31 119 MET A CA 1
ATOM 952 C C . MET A 1 119 ? 0.913 12.481 -3.999 1.00 88.31 119 MET A C 1
ATOM 954 O O . MET A 1 119 ? -0.139 12.409 -3.368 1.00 88.31 119 MET A O 1
ATOM 958 N N . LEU A 1 120 ? 2.090 12.639 -3.386 1.00 88.00 120 LEU A N 1
ATOM 959 C CA . LEU A 1 120 ? 2.229 12.789 -1.936 1.00 88.00 120 LEU A CA 1
ATOM 960 C C . LEU A 1 120 ? 1.579 14.074 -1.429 1.00 88.00 120 LEU A C 1
ATOM 962 O O . LEU A 1 120 ? 1.037 14.077 -0.327 1.00 88.00 120 LEU A O 1
ATOM 966 N N . HIS A 1 121 ? 1.642 15.154 -2.204 1.00 89.19 121 HIS A N 1
ATOM 967 C CA . HIS A 1 121 ? 0.985 16.410 -1.880 1.00 89.19 121 HIS A CA 1
ATOM 968 C C . HIS A 1 121 ? -0.526 16.212 -1.758 1.00 89.19 121 HIS A C 1
ATOM 970 O O . HIS A 1 121 ? -1.077 16.546 -0.712 1.00 89.19 121 HIS A O 1
ATOM 976 N N . GLU A 1 122 ? -1.166 15.594 -2.754 1.00 88.44 122 GLU A N 1
ATOM 977 C CA . GLU A 1 122 ? -2.604 15.293 -2.717 1.00 88.44 122 GLU A CA 1
ATOM 978 C C . GLU A 1 122 ? -2.965 14.367 -1.551 1.00 88.44 122 GLU A C 1
ATOM 980 O O . GLU A 1 122 ? -3.910 14.628 -0.811 1.00 88.44 122 GLU A O 1
ATOM 985 N N . LEU A 1 123 ? -2.167 13.319 -1.313 1.00 84.25 123 LEU A N 1
ATOM 986 C CA . LEU A 1 123 ? -2.383 12.418 -0.177 1.00 84.25 123 LEU A CA 1
ATOM 987 C C . LEU A 1 123 ? -2.283 13.139 1.173 1.00 84.25 123 LEU A C 1
ATOM 989 O O . LEU A 1 123 ? -3.006 12.792 2.103 1.00 84.25 123 LEU A O 1
ATOM 993 N N . ARG A 1 124 ? -1.413 14.146 1.292 1.00 84.44 124 ARG A N 1
ATOM 994 C CA . ARG A 1 124 ? -1.275 14.967 2.506 1.00 84.44 124 ARG A CA 1
ATOM 995 C C . ARG A 1 124 ? -2.432 15.941 2.710 1.00 84.44 124 ARG A C 1
ATOM 997 O O . ARG A 1 124 ? -2.588 16.420 3.829 1.00 84.44 124 ARG A O 1
ATOM 1004 N N . GLN A 1 125 ? -3.225 16.220 1.675 1.00 85.50 125 GLN A N 1
ATOM 1005 C CA . GLN A 1 125 ? -4.442 17.017 1.819 1.00 85.50 125 GLN A CA 1
ATOM 1006 C C . GLN A 1 125 ? -5.607 16.207 2.397 1.00 85.50 125 GLN A C 1
ATOM 1008 O O . GLN A 1 125 ? -6.586 16.804 2.821 1.00 85.50 125 GLN A O 1
ATOM 1013 N N . LEU A 1 126 ? -5.533 14.870 2.455 1.00 85.56 126 LEU A N 1
ATOM 1014 C CA . LEU A 1 126 ? -6.584 14.067 3.087 1.00 85.56 126 LEU A CA 1
ATOM 1015 C C . LEU A 1 126 ? -6.698 14.410 4.574 1.00 85.56 126 LEU A C 1
ATOM 1017 O O . LEU A 1 126 ? -5.720 14.337 5.323 1.00 85.56 126 LEU A O 1
ATOM 1021 N N . ARG A 1 127 ? -7.910 14.747 5.016 1.00 84.31 127 ARG A N 1
ATOM 1022 C CA . ARG A 1 127 ? -8.185 15.121 6.408 1.00 84.31 127 ARG A CA 1
ATOM 1023 C C . ARG A 1 127 ? -9.034 14.052 7.082 1.00 84.31 127 ARG A C 1
ATOM 1025 O O . ARG A 1 127 ? -9.975 13.538 6.488 1.00 84.31 127 ARG A O 1
ATOM 1032 N N . GLN A 1 128 ? -8.718 13.741 8.336 1.00 84.12 128 GLN A N 1
ATOM 1033 C CA . GLN A 1 128 ? -9.674 13.054 9.207 1.00 84.12 128 GLN A CA 1
ATOM 1034 C C . GLN A 1 128 ? -10.830 14.002 9.536 1.00 84.12 128 GLN A C 1
ATOM 1036 O O . GLN A 1 128 ? -10.656 15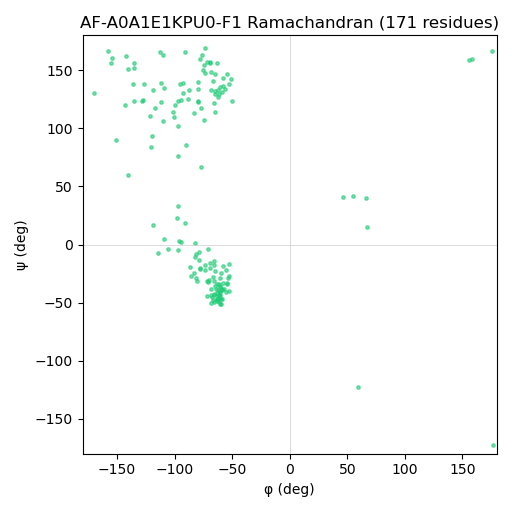.229 9.499 1.00 84.12 128 GLN A O 1
ATOM 1041 N N . ASP A 1 129 ? -11.976 13.431 9.900 1.00 81.69 129 ASP A N 1
ATOM 1042 C CA . ASP A 1 129 ? -13.096 14.186 10.452 1.00 81.69 129 ASP A CA 1
ATOM 1043 C C . ASP A 1 129 ? -12.595 15.093 11.601 1.00 81.69 129 ASP A C 1
ATOM 1045 O O . ASP A 1 129 ? -11.958 14.614 12.546 1.00 81.69 129 ASP A O 1
ATOM 1049 N N . PRO A 1 130 ? -12.811 16.422 11.533 1.00 82.38 130 PRO A N 1
ATOM 1050 C CA . PRO A 1 130 ? -12.449 17.337 12.609 1.00 82.38 130 PRO A CA 1
ATOM 1051 C C . PRO A 1 130 ? -13.021 16.962 13.980 1.00 82.38 130 PRO A C 1
ATOM 1053 O O . PRO A 1 130 ? -12.393 17.297 14.985 1.00 82.38 130 PRO A O 1
ATOM 1056 N N . SER A 1 131 ? -14.172 16.291 14.018 1.00 82.75 131 SER A N 1
ATOM 1057 C CA . SER A 1 131 ? -14.826 15.811 15.235 1.00 82.75 131 SER A CA 1
ATOM 1058 C C . SER A 1 131 ? -14.258 14.489 15.753 1.00 82.75 131 SER A C 1
ATOM 1060 O O . SER A 1 131 ? -14.556 14.113 16.884 1.00 82.75 131 SER A O 1
ATOM 1062 N N . ASP A 1 132 ? -13.418 13.813 14.967 1.00 82.38 132 ASP A N 1
ATOM 1063 C CA . ASP A 1 132 ? -12.872 12.498 15.283 1.00 82.38 132 ASP A CA 1
ATOM 1064 C C . ASP A 1 132 ? -11.395 12.368 14.883 1.00 82.38 132 ASP A C 1
ATOM 1066 O O . ASP A 1 132 ? -10.998 11.540 14.061 1.00 82.38 132 ASP A O 1
ATOM 1070 N N . ARG A 1 133 ? -10.556 13.233 15.457 1.00 83.19 133 ARG A N 1
ATOM 1071 C CA . ARG A 1 133 ? -9.116 13.219 15.189 1.00 83.19 133 ARG A CA 1
ATOM 1072 C C . ARG A 1 133 ? -8.383 12.274 16.116 1.00 83.19 133 ARG A C 1
ATOM 1074 O O . ARG A 1 133 ? -8.531 12.348 17.334 1.00 83.19 133 ARG A O 1
ATOM 1081 N N . PHE A 1 134 ? -7.520 11.456 15.530 1.00 87.50 134 PHE A N 1
ATOM 1082 C CA . PHE A 1 134 ? -6.655 10.568 16.282 1.00 87.50 134 PHE A CA 1
ATOM 1083 C C . PHE A 1 134 ? -5.369 10.197 15.524 1.00 87.50 134 PHE A C 1
ATOM 1085 O O . PHE A 1 134 ? -5.276 10.297 14.298 1.00 87.50 134 PHE A O 1
ATOM 1092 N N . ILE A 1 135 ? -4.360 9.729 16.256 1.00 85.06 135 ILE A N 1
ATOM 1093 C CA . ILE A 1 135 ? -3.103 9.195 15.725 1.00 85.06 135 ILE A CA 1
ATOM 1094 C C . ILE A 1 135 ? -3.087 7.689 15.976 1.00 85.06 135 ILE A C 1
ATOM 1096 O O . ILE A 1 135 ? -2.911 7.218 17.100 1.00 85.06 135 ILE A O 1
ATOM 1100 N N . GLY A 1 136 ? -3.289 6.933 14.901 1.00 80.44 136 GLY A N 1
ATOM 1101 C CA . GLY A 1 136 ? -3.378 5.478 14.906 1.00 80.44 136 GLY A CA 1
ATOM 1102 C C . GLY A 1 136 ? -3.692 4.943 13.511 1.00 80.44 136 GLY A C 1
ATOM 1103 O O . GLY A 1 136 ? -3.701 5.682 12.527 1.00 80.44 136 GLY A O 1
ATOM 1104 N N . THR A 1 137 ? -3.952 3.643 13.408 1.00 77.94 137 THR A N 1
ATOM 1105 C CA . THR A 1 137 ? -4.496 3.055 12.174 1.00 77.94 137 THR A CA 1
ATOM 1106 C C . THR A 1 137 ? -5.933 3.506 11.951 1.00 77.94 137 THR A C 1
ATOM 1108 O O . THR A 1 137 ? -6.653 3.791 12.901 1.00 77.94 137 THR A O 1
ATOM 1111 N N . ILE A 1 138 ? -6.388 3.471 10.699 1.00 76.06 138 ILE A N 1
ATOM 1112 C CA . ILE A 1 138 ? -7.738 3.901 10.304 1.00 76.06 138 ILE A CA 1
ATOM 1113 C C . ILE A 1 138 ? -8.884 3.199 11.058 1.00 76.06 138 ILE A C 1
ATOM 1115 O O . ILE A 1 138 ? -9.965 3.756 11.169 1.00 76.06 138 ILE A O 1
ATOM 1119 N N . ASN A 1 139 ? -8.628 2.019 11.633 1.00 71.25 139 ASN A N 1
ATOM 1120 C CA . ASN A 1 139 ? -9.585 1.257 12.441 1.00 71.25 139 ASN A CA 1
ATOM 1121 C C . ASN A 1 139 ? -9.501 1.588 13.943 1.00 71.25 139 ASN A C 1
ATOM 1123 O O . ASN A 1 139 ? -9.906 0.772 14.770 1.00 71.25 139 ASN A O 1
ATOM 1127 N N . ARG A 1 140 ? -8.909 2.732 14.312 1.00 75.56 140 ARG A N 1
ATOM 1128 C CA . ARG A 1 140 ? -8.647 3.139 15.703 1.00 75.56 140 ARG A CA 1
ATOM 1129 C C . ARG A 1 140 ? -7.847 2.104 16.503 1.00 75.56 140 ARG A C 1
ATOM 1131 O O . ARG A 1 140 ? -8.125 1.844 17.670 1.00 75.56 140 ARG A O 1
ATOM 1138 N N . GLN A 1 141 ? -6.835 1.509 15.879 1.00 74.94 141 GLN A N 1
ATOM 1139 C CA . GLN A 1 141 ? -5.872 0.638 16.566 1.00 74.94 141 GLN A CA 1
ATOM 1140 C C . GLN A 1 141 ? -4.486 1.282 16.590 1.00 74.94 141 GLN A C 1
ATOM 1142 O O . GLN A 1 141 ? -4.217 2.210 15.822 1.00 74.94 141 GLN A O 1
ATOM 1147 N N . CYS A 1 142 ? -3.590 0.752 17.425 1.00 75.00 142 CYS A N 1
ATOM 1148 C CA . CYS A 1 142 ? -2.189 1.166 17.479 1.00 75.00 142 CYS A CA 1
ATOM 1149 C C . CYS A 1 142 ? -1.545 1.165 16.085 1.00 75.00 142 CYS A C 1
ATOM 1151 O O . CYS A 1 142 ? -1.856 0.302 15.259 1.00 75.00 142 CYS A O 1
ATOM 1153 N N . ALA A 1 143 ? -0.666 2.130 15.798 1.00 73.44 143 ALA A N 1
ATOM 1154 C CA . ALA A 1 143 ? 0.001 2.155 14.500 1.00 73.44 143 ALA A CA 1
ATOM 1155 C C . ALA A 1 143 ? 0.895 0.914 14.352 1.00 73.44 143 A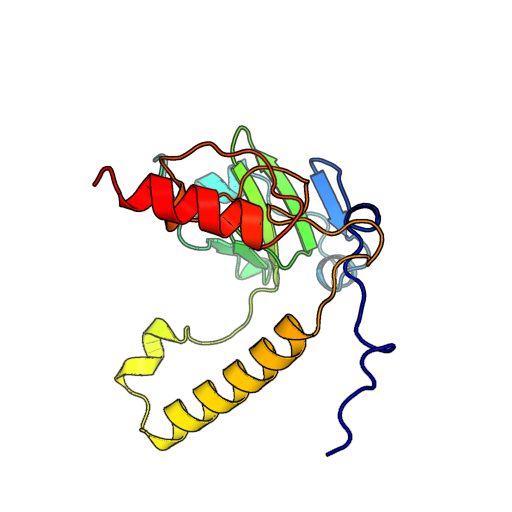LA A C 1
ATOM 1157 O O . ALA A 1 143 ? 1.702 0.612 15.226 1.00 73.44 143 ALA A O 1
ATOM 1158 N N . GLN A 1 144 ? 0.748 0.198 13.237 1.00 67.00 144 GLN A N 1
ATOM 1159 C CA . GLN A 1 144 ? 1.459 -1.060 12.968 1.00 67.00 144 GLN A CA 1
ATOM 1160 C C . GLN A 1 144 ? 2.700 -0.863 12.080 1.00 67.00 144 GLN A C 1
ATOM 1162 O O . GLN A 1 144 ? 3.128 -1.784 11.384 1.00 67.00 144 GLN A O 1
ATOM 1167 N N . ASP A 1 145 ? 3.250 0.353 12.050 1.00 66.44 145 ASP A N 1
ATOM 1168 C CA . ASP A 1 145 ? 4.439 0.657 11.250 1.00 66.44 145 ASP A CA 1
ATOM 1169 C C . ASP A 1 145 ? 5.655 -0.160 11.728 1.00 66.44 145 ASP A C 1
ATOM 1171 O O . ASP A 1 145 ? 5.722 -0.577 12.886 1.00 66.44 145 ASP A O 1
ATOM 1175 N N . VAL A 1 146 ? 6.639 -0.371 10.845 1.00 63.12 146 VAL A N 1
ATOM 1176 C CA . VAL A 1 146 ? 7.890 -1.076 11.170 1.00 63.12 146 VAL A CA 1
ATOM 1177 C C . VAL A 1 146 ? 8.600 -0.443 12.370 1.00 63.12 146 VAL A C 1
ATOM 1179 O O . VAL A 1 146 ? 9.169 -1.154 13.192 1.00 63.12 146 VAL A O 1
ATOM 1182 N N . ILE A 1 147 ? 8.479 0.878 12.520 1.00 65.25 147 ILE A N 1
ATOM 1183 C CA . ILE A 1 147 ? 9.054 1.647 13.632 1.00 65.25 147 ILE A CA 1
ATOM 1184 C C . ILE A 1 147 ? 8.418 1.264 14.987 1.00 65.25 147 ILE A C 1
ATOM 1186 O O . ILE A 1 147 ? 9.030 1.440 16.038 1.00 65.25 147 ILE A O 1
ATOM 1190 N N . PHE A 1 148 ? 7.206 0.704 14.977 1.00 66.44 148 PHE A N 1
ATOM 1191 C CA . PHE A 1 148 ? 6.408 0.402 16.167 1.00 66.44 148 PHE A CA 1
ATOM 1192 C C . PHE A 1 148 ? 6.278 -1.096 16.473 1.00 66.44 148 PHE A C 1
ATOM 1194 O O . PHE A 1 148 ? 5.564 -1.460 17.406 1.00 66.44 148 PHE A O 1
ATOM 1201 N N . GLN A 1 149 ? 6.963 -1.971 15.725 1.00 59.78 149 GLN A N 1
ATOM 1202 C CA . GLN A 1 149 ? 6.776 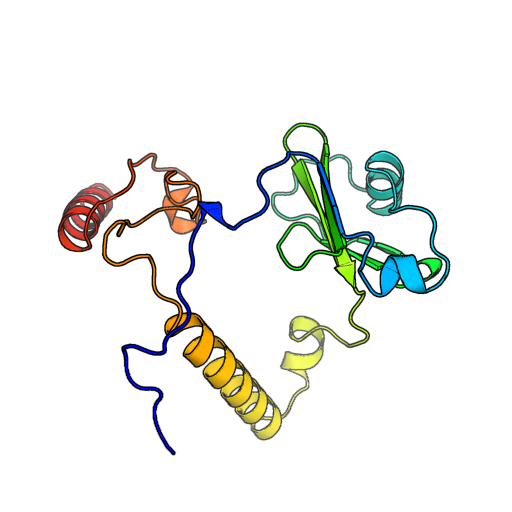-3.432 15.778 1.00 59.78 149 GLN A CA 1
ATOM 1203 C C . GLN A 1 149 ? 6.875 -4.056 17.178 1.00 59.78 149 GLN A C 1
ATOM 1205 O O . GLN A 1 149 ? 6.238 -5.076 17.431 1.00 59.78 149 GLN A O 1
ATOM 1210 N N . GLU A 1 150 ? 7.623 -3.445 18.096 1.00 59.19 150 GLU A N 1
ATOM 1211 C CA . GLU A 1 150 ? 7.825 -3.964 19.454 1.00 59.19 150 GLU A CA 1
ATOM 1212 C C . GLU A 1 150 ? 7.045 -3.201 20.535 1.00 59.19 150 GLU A C 1
ATOM 1214 O O . GLU A 1 150 ? 7.069 -3.586 21.704 1.00 59.19 150 GLU A O 1
ATOM 1219 N N . LYS A 1 151 ? 6.339 -2.119 20.180 1.00 64.44 151 LYS A N 1
ATOM 1220 C CA . LYS A 1 151 ? 5.722 -1.216 21.157 1.00 64.44 151 LYS A CA 1
ATOM 1221 C C . LYS A 1 151 ? 4.219 -1.136 20.943 1.00 64.44 151 LYS A C 1
ATOM 1223 O O . LYS A 1 151 ? 3.732 -0.557 19.979 1.00 64.44 151 LYS A O 1
ATOM 1228 N N . LYS A 1 152 ? 3.470 -1.706 21.889 1.00 65.19 152 LYS A N 1
ATOM 1229 C CA . LYS A 1 152 ? 2.022 -1.508 21.980 1.00 65.19 152 LYS A CA 1
ATOM 1230 C C . LYS A 1 152 ? 1.753 -0.163 22.642 1.00 65.19 152 LYS A C 1
ATOM 1232 O O . LYS A 1 152 ? 2.195 0.070 23.762 1.00 65.19 152 LYS A O 1
ATOM 1237 N N . PHE A 1 153 ? 1.016 0.689 21.952 1.00 70.44 153 PHE A N 1
ATOM 1238 C CA . PHE A 1 153 ? 0.510 1.945 22.484 1.00 70.44 153 PHE A CA 1
ATOM 1239 C C . PHE A 1 153 ? -0.949 2.107 22.083 1.00 70.44 153 PHE A C 1
ATOM 1241 O O . PHE A 1 153 ? -1.385 1.553 21.077 1.00 70.44 153 PHE A O 1
ATOM 1248 N N . GLU A 1 154 ? -1.717 2.819 22.893 1.00 74.94 154 GLU A N 1
ATOM 1249 C CA . GLU A 1 154 ? -3.099 3.148 22.558 1.00 74.94 154 GLU A CA 1
ATOM 1250 C C . GLU A 1 154 ? -3.148 4.269 21.520 1.00 74.94 154 GLU A C 1
ATOM 1252 O O . GLU A 1 154 ? -2.169 4.968 21.285 1.00 74.94 154 GLU A O 1
ATOM 1257 N N . VAL A 1 155 ? -4.291 4.438 20.868 1.00 84.56 155 VAL A N 1
ATOM 1258 C CA . VAL A 1 155 ? -4.491 5.544 19.930 1.00 84.56 155 VAL A CA 1
ATOM 1259 C C . VAL A 1 155 ? -4.321 6.880 20.663 1.00 84.56 155 VAL A C 1
ATOM 1261 O O . VAL A 1 155 ? -4.872 7.054 21.746 1.00 84.56 155 VAL A O 1
ATOM 1264 N N . PHE A 1 156 ? -3.607 7.838 20.068 1.00 85.00 156 PHE A N 1
ATOM 1265 C CA . PHE A 1 156 ? -3.468 9.173 20.661 1.00 85.00 156 PHE A CA 1
ATOM 1266 C C . PHE A 1 156 ? -4.545 10.117 20.135 1.00 85.00 156 PHE A C 1
ATOM 1268 O O . PHE A 1 156 ? -4.842 10.121 18.942 1.00 85.00 156 PHE A O 1
ATOM 1275 N N . SER A 1 157 ? -5.109 10.949 21.005 1.00 83.94 157 SER A N 1
ATOM 1276 C CA . SER A 1 157 ? -6.070 11.994 20.629 1.00 83.94 157 SER A CA 1
ATOM 1277 C C . SER A 1 157 ? -5.417 13.187 19.930 1.00 83.94 157 SER A C 1
ATOM 1279 O O . SER A 1 157 ? -6.083 13.949 19.234 1.00 83.94 157 SER A O 1
ATOM 1281 N N . ASP A 1 158 ? -4.113 13.378 20.129 1.00 83.94 158 ASP A N 1
ATOM 1282 C CA . ASP A 1 158 ? -3.395 14.570 19.702 1.00 83.94 158 ASP A CA 1
ATOM 1283 C C . ASP A 1 158 ? -1.887 14.317 19.549 1.00 83.94 158 ASP A C 1
ATOM 1285 O O . ASP A 1 158 ? -1.333 13.305 19.975 1.00 83.94 158 ASP A O 1
ATOM 1289 N N . VAL A 1 159 ? -1.221 15.266 18.896 1.00 85.62 159 VAL A N 1
ATOM 1290 C CA . VAL A 1 159 ? 0.207 15.195 18.562 1.00 85.62 159 VAL A CA 1
ATOM 1291 C C . VAL A 1 159 ? 1.098 15.330 19.801 1.00 85.62 159 VAL A C 1
ATOM 1293 O O . VAL A 1 159 ? 2.177 14.741 19.837 1.00 85.62 159 VAL A O 1
ATOM 1296 N N . THR A 1 160 ? 0.657 16.062 20.826 1.00 86.38 160 THR A N 1
ATOM 1297 C CA . THR A 1 160 ? 1.436 16.270 22.052 1.00 86.38 160 THR A CA 1
ATOM 1298 C C . THR A 1 160 ? 1.548 14.967 22.832 1.00 86.38 160 THR A C 1
ATOM 1300 O O . THR A 1 160 ? 2.659 14.531 23.118 1.00 86.38 160 THR A O 1
ATOM 1303 N N . SER A 1 161 ? 0.424 14.285 23.074 1.00 86.38 161 SER A N 1
ATOM 1304 C CA . SER A 1 161 ? 0.415 12.994 23.771 1.00 86.38 161 SER A CA 1
ATOM 1305 C C . SER A 1 161 ? 1.231 11.920 23.039 1.00 86.38 161 SER A C 1
ATOM 1307 O O . SER A 1 161 ? 1.935 11.136 23.680 1.00 86.38 161 SER A O 1
ATOM 1309 N N . PHE A 1 162 ? 1.227 11.931 21.701 1.00 85.50 162 PHE A N 1
ATOM 1310 C CA . PHE A 1 162 ? 2.119 11.088 20.901 1.00 85.50 162 PHE A CA 1
ATOM 1311 C C . PHE A 1 162 ? 3.604 11.419 21.120 1.00 85.50 162 PHE A C 1
ATOM 1313 O O . PHE A 1 162 ? 4.410 10.510 21.326 1.00 85.50 162 PHE A O 1
ATOM 1320 N N . HIS A 1 163 ? 3.995 12.697 21.069 1.00 85.06 163 HIS A N 1
ATOM 1321 C CA . HIS A 1 163 ? 5.395 13.099 21.239 1.00 85.06 163 HIS A CA 1
ATOM 1322 C C . HIS A 1 163 ? 5.915 12.869 22.659 1.00 85.06 163 HIS A C 1
ATOM 1324 O O . HIS A 1 163 ? 7.052 12.417 22.819 1.00 85.06 163 HIS A O 1
ATOM 1330 N N . ASP A 1 164 ? 5.094 13.118 23.677 1.00 85.69 164 ASP A N 1
ATOM 1331 C CA . ASP A 1 164 ? 5.428 12.837 25.075 1.00 85.69 164 ASP A CA 1
ATOM 1332 C C . ASP A 1 164 ? 5.709 11.343 25.265 1.00 85.69 164 ASP A C 1
ATOM 1334 O O . ASP A 1 164 ? 6.750 10.958 25.802 1.00 85.69 164 ASP A O 1
ATOM 1338 N N . TRP A 1 165 ? 4.845 10.482 24.719 1.00 84.69 165 TRP A N 1
ATOM 1339 C CA . TRP A 1 165 ? 5.081 9.042 24.703 1.00 84.69 165 TRP A CA 1
ATOM 1340 C C . TRP A 1 165 ? 6.358 8.678 23.934 1.00 84.69 165 TRP A C 1
ATOM 1342 O O . TRP A 1 165 ? 7.215 7.970 24.462 1.00 84.69 165 TRP A O 1
ATOM 1352 N N . TYR A 1 166 ? 6.521 9.179 22.705 1.00 79.00 166 TYR A N 1
ATOM 1353 C CA . TYR A 1 166 ? 7.650 8.828 21.841 1.00 79.00 166 TYR A CA 1
ATOM 1354 C C . TYR A 1 166 ? 8.998 9.249 22.447 1.00 79.00 166 TYR A C 1
ATOM 1356 O O . TYR A 1 166 ? 9.973 8.499 22.389 1.00 79.00 166 TYR A O 1
ATOM 1364 N N . SER A 1 167 ? 9.060 10.421 23.082 1.00 82.19 167 SER A N 1
ATOM 1365 C CA . SER A 1 167 ? 10.268 10.908 23.757 1.00 82.19 167 SER A CA 1
ATOM 1366 C C . SER A 1 167 ? 10.650 10.040 24.963 1.00 82.19 167 SER A C 1
ATOM 1368 O O . SER A 1 167 ? 11.816 9.659 25.094 1.00 82.19 167 SER A O 1
ATOM 1370 N N . GLY A 1 168 ? 9.685 9.622 25.789 1.00 72.88 168 GLY A N 1
ATOM 1371 C CA . GLY A 1 168 ? 9.927 8.683 26.893 1.00 72.88 168 GLY A CA 1
ATOM 1372 C C . GLY A 1 168 ? 10.347 7.288 26.414 1.00 72.88 168 GLY A C 1
ATOM 1373 O O . GLY A 1 168 ? 11.168 6.620 27.034 1.00 72.88 168 GLY A O 1
ATOM 1374 N N . VAL A 1 169 ? 9.850 6.877 25.251 1.00 68.06 169 VAL A N 1
ATOM 1375 C CA . VAL A 1 169 ? 10.152 5.609 24.579 1.00 68.06 169 VAL A CA 1
ATOM 1376 C C . VAL A 1 169 ? 11.568 5.541 23.997 1.00 68.06 169 VAL A C 1
ATOM 1378 O O . VAL A 1 169 ? 12.134 4.445 23.936 1.00 68.06 169 VAL A O 1
ATOM 1381 N N . VAL A 1 170 ? 12.119 6.674 23.552 1.00 58.97 170 VAL A N 1
ATOM 1382 C CA . VAL A 1 170 ? 13.500 6.800 23.045 1.00 58.97 170 VAL A CA 1
ATOM 1383 C C . VAL A 1 170 ? 14.505 6.981 24.190 1.00 58.97 170 VAL A C 1
ATOM 1385 O O . VAL A 1 170 ? 15.649 6.572 24.061 1.00 58.97 170 VAL A O 1
ATOM 1388 N N . SER A 1 171 ? 14.065 7.497 25.341 1.00 54.88 171 SER A N 1
ATOM 1389 C CA . SER A 1 171 ? 14.895 7.703 26.544 1.00 54.88 171 SER A CA 1
ATOM 1390 C C . SER A 1 171 ? 15.301 6.411 27.282 1.00 54.88 171 SER A C 1
ATOM 1392 O O . SER A 1 171 ? 16.031 6.472 28.271 1.00 54.88 171 SER A O 1
ATOM 1394 N N . HIS A 1 172 ? 14.814 5.248 26.836 1.00 48.16 172 HIS A N 1
ATOM 1395 C CA . HIS A 1 172 ? 15.092 3.923 27.412 1.00 48.16 172 HIS A CA 1
ATOM 1396 C C . HIS A 1 172 ? 15.782 2.958 26.426 1.00 48.16 172 HIS A C 1
ATOM 1398 O O . HIS A 1 172 ? 15.776 1.747 26.655 1.00 48.16 172 HIS A O 1
ATOM 1404 N N . ILE A 1 173 ? 16.352 3.486 25.336 1.00 44.44 173 ILE A N 1
ATOM 1405 C CA . ILE A 1 173 ? 17.287 2.796 24.429 1.00 44.44 173 ILE A CA 1
ATOM 1406 C C . ILE A 1 173 ? 18.684 3.359 24.692 1.00 44.44 173 ILE A C 1
ATOM 1408 O O . ILE A 1 173 ? 19.633 2.550 24.768 1.00 44.44 173 ILE A O 1
#

Sequence (173 aa):
MSGLDPQDSPLLIPDELPSADNITFLDTSFFTKHRERLPTPAEIREAAGFEGKIWRPPPVSFPSLNLIVKFGRKVYGWCRDGEKTLIYMQLIEGATLEHEWPAMIVEEKYEICTQLHGMLHELRQLRQDPSDRFIGTINRQCAQDVIFQEKKFEVFSDVTSFHDWYSGVVSHI

Nearest PDB structures (foldseek):
  4q6u-assembly1_B  TM=4.869E-01  e=9.828E+00  Mycobacterium tuberculosis CDC1551

Organism: NCBI:txid2792576

Mean predicted aligned error: 11.82 Å

Solvent-accessible surface area (backbone atoms only — not comparable to full-atom values): 10917 Å² total; per-residue (Å²): 134,86,74,77,57,88,85,72,46,57,71,55,59,59,85,80,47,91,78,66,71,60,47,73,49,71,87,35,78,66,39,74,68,81,44,94,71,79,83,50,72,66,60,49,47,62,71,57,73,65,94,69,92,60,96,74,64,80,66,37,75,37,77,96,69,53,30,26,39,34,80,59,98,57,73,50,26,37,38,63,59,86,98,41,66,45,22,34,23,76,49,74,88,73,83,54,66,83,75,48,55,82,78,51,53,71,68,59,51,49,52,51,52,51,53,51,49,52,55,50,51,58,60,66,48,54,33,60,46,88,91,63,54,64,52,46,36,83,84,73,36,47,53,82,48,83,94,32,74,89,55,90,54,75,58,26,74,47,72,64,65,44,49,56,51,51,54,62,62,58,74,76,114